Protein AF-A0A9D8WWC0-F1 (afdb_monomer)

Solvent-accessible surface area (backbone atoms only — not comparable to full-atom values): 8611 Å² total; per-residue (Å²): 132,94,70,84,54,73,65,63,56,51,55,50,55,53,53,53,51,59,53,48,68,62,47,52,66,54,51,53,52,52,52,54,50,51,55,48,52,54,49,52,53,42,51,51,54,48,55,52,46,46,51,53,45,26,74,74,71,76,46,74,71,84,43,66,87,71,45,98,74,87,50,89,73,42,53,80,56,95,50,97,54,52,52,39,50,34,82,54,29,38,40,36,68,48,52,65,62,75,75,46,93,70,83,73,56,66,71,76,44,60,89,28,35,33,36,34,32,43,38,79,93,78,71,36,42,36,36,33,34,68,36,78,65,26,35,51,49,30,31,73,73,64,71,34,70,62,35,75,95

pLDDT: mean 81.7, std 14.52, range [38.69, 96.5]

Mean predicted aligned error: 7.98 Å

Sequence (149 aa):
MKGFTLIELLVVVLIIGILSAVALPQYQKAVDKAQFMEMLTGCKKLSQAIELFYMSSGEYPQYWTDLDIEIQGCEASTTQWYDLYCKHYLVDLNPADFYAADGGSKESRAGKRFGCYYIFSTKVLSCEGLDGRGKAAMKSICGKNPCTF

Radius of gyration: 21.27 Å; Cα contacts (8 Å, |Δi|>4): 188; chains: 1; bounding box: 66×35×58 Å

Foldseek 3Di:
DPDDDPVVVVVVVVVVVVVCVVVVVVVLLVVLVVVVVLVVVQLVLVLVQQVVLCVVPVDGDQFPVSGPDDRPQWDPPPDRAQWIDGPAEIEGADVCVVPDDPPPCPVVLVNHQKYWYADPVVSKTWIAGSDPVSNVSCCVPQVHGTDID

Nearest PDB structures (foldseek):
  1ay2-assembly1_A  TM=7.873E-01  e=7.150E-03  Neisseria gonorrhoeae
  5vxx-assembly1_A  TM=5.455E-01  e=6.708E-03  Neisseria gonorrhoeae
  4v1j-assembly1_A  TM=7.366E-01  e=2.093E+00  Neisseria meningitidis MC58
  1nx4-assembly1_A-2  TM=4.717E-01  e=9.681E+00  Pectobacterium carotovorum

Secondary structure (DSSP, 8-state):
--PPPHHHHHHHHHHHHHHHHHHHHHHHHHHHHHHHHHHHHHHHHHHHHHHHHHHHHSS--SSGGGS----TTEE--SSS-SEEEESSEEEES-HHHHHSSSSSSTTTTTT-SEEEEEETTTTEEEEEE-SHHHHHHHHHHHSSSSEE-

Structure (mmCIF, N/CA/C/O backbone):
data_AF-A0A9D8WWC0-F1
#
_entry.id   AF-A0A9D8WWC0-F1
#
loop_
_atom_site.group_PDB
_atom_site.id
_atom_site.type_symbol
_atom_site.label_atom_id
_atom_site.label_alt_id
_atom_site.label_comp_id
_atom_site.label_asym_id
_atom_site.label_entity_id
_atom_site.label_seq_id
_atom_site.pdbx_PDB_ins_code
_atom_site.Cartn_x
_atom_site.Cartn_y
_atom_site.Cartn_z
_atom_site.occupancy
_atom_site.B_iso_or_equiv
_atom_site.auth_seq_id
_atom_site.auth_comp_id
_atom_site.auth_asym_id
_atom_site.auth_atom_id
_atom_site.pdbx_PDB_model_num
ATOM 1 N N . MET A 1 1 ? -45.984 23.308 25.991 1.00 49.47 1 MET A N 1
ATOM 2 C CA . MET A 1 1 ? -44.960 22.663 25.141 1.00 49.47 1 MET A CA 1
ATOM 3 C C . MET A 1 1 ? -44.535 21.379 25.838 1.00 49.47 1 MET A C 1
ATOM 5 O O . MET A 1 1 ? -44.127 21.455 26.988 1.00 49.47 1 MET A O 1
ATOM 9 N N . LYS A 1 2 ? -44.725 20.208 25.217 1.00 64.69 2 LYS A N 1
ATOM 10 C CA . LYS A 1 2 ? -44.196 18.934 25.732 1.00 64.69 2 LYS A CA 1
ATOM 11 C C . LYS A 1 2 ? -42.710 18.900 25.379 1.00 64.69 2 LYS A C 1
ATOM 13 O O . LYS A 1 2 ? -42.369 18.684 24.222 1.00 64.69 2 LYS A O 1
ATOM 18 N N . GLY A 1 3 ? -41.867 19.272 26.336 1.00 74.06 3 GLY A N 1
ATOM 19 C CA . GLY A 1 3 ? -40.416 19.267 26.182 1.00 74.06 3 GLY A CA 1
ATOM 20 C C . GLY A 1 3 ? -39.850 17.877 26.447 1.00 74.06 3 GLY A C 1
ATOM 21 O O . GLY A 1 3 ? -40.350 17.172 27.322 1.00 74.06 3 GLY A O 1
ATOM 22 N N . PHE A 1 4 ? -38.818 17.509 25.688 1.00 79.50 4 PHE A N 1
ATOM 23 C CA . PHE A 1 4 ? -37.970 16.349 25.965 1.00 79.50 4 PHE A CA 1
ATOM 24 C C . PHE A 1 4 ? -37.449 16.407 27.403 1.00 79.50 4 PHE A C 1
ATOM 26 O O . PHE A 1 4 ? -37.061 17.476 27.885 1.00 79.50 4 PHE A O 1
ATOM 33 N N . THR A 1 5 ? -37.430 15.269 28.093 1.00 90.50 5 THR A N 1
ATOM 34 C CA . THR A 1 5 ? -36.888 15.217 29.450 1.00 90.50 5 THR A CA 1
ATOM 35 C C . THR A 1 5 ? -35.356 15.200 29.412 1.00 90.50 5 THR A C 1
ATOM 37 O O . THR A 1 5 ? -34.741 14.601 28.530 1.00 90.50 5 THR A O 1
ATOM 40 N N . LEU A 1 6 ? -34.707 15.843 30.389 1.00 89.19 6 LEU A N 1
ATOM 41 C CA . LEU A 1 6 ? -33.238 15.837 30.498 1.00 89.19 6 LEU A CA 1
ATOM 42 C C . LEU A 1 6 ? -32.676 14.413 30.650 1.00 89.19 6 LEU A C 1
ATOM 44 O O . LEU A 1 6 ? -31.570 14.132 30.195 1.00 89.19 6 LEU A O 1
ATOM 48 N N . ILE A 1 7 ? -33.453 13.510 31.254 1.00 93.19 7 ILE A N 1
ATOM 49 C CA . ILE A 1 7 ? -33.064 12.111 31.444 1.00 93.19 7 ILE A CA 1
ATOM 50 C C . ILE A 1 7 ? -33.112 11.304 30.140 1.00 93.19 7 ILE A C 1
ATOM 52 O O . ILE A 1 7 ? -32.221 10.486 29.914 1.00 93.19 7 ILE A O 1
ATOM 56 N N . GLU A 1 8 ? -34.077 11.570 29.249 1.00 91.69 8 GLU A N 1
ATOM 57 C CA . GLU A 1 8 ? -34.118 10.957 27.913 1.00 91.69 8 GLU A CA 1
ATOM 58 C C . GLU A 1 8 ? -32.879 11.321 27.099 1.00 91.69 8 GLU A C 1
ATOM 60 O O . GLU A 1 8 ? -32.284 10.459 26.460 1.00 91.69 8 GLU A O 1
ATOM 65 N N . LEU A 1 9 ? -32.438 12.578 27.157 1.00 91.06 9 LEU A N 1
ATOM 66 C CA . LEU A 1 9 ? -31.218 12.981 26.461 1.00 91.06 9 LEU A CA 1
ATOM 67 C C . LEU A 1 9 ? -29.958 12.368 27.086 1.00 91.06 9 LEU A C 1
ATOM 69 O O . LEU A 1 9 ? -29.044 11.986 26.356 1.00 91.06 9 LEU A O 1
ATOM 73 N N . LEU A 1 10 ? -29.918 12.217 28.414 1.00 92.88 10 LEU A N 1
ATOM 74 C CA . LEU A 1 10 ? -28.763 11.669 29.128 1.00 92.88 10 LEU A CA 1
ATOM 75 C C . LEU A 1 10 ? -28.521 10.188 28.800 1.00 92.88 10 LEU A C 1
ATOM 77 O O . LEU A 1 10 ? -27.383 9.791 28.543 1.00 92.88 10 LEU A O 1
ATOM 81 N N . VAL A 1 11 ? -29.572 9.364 28.753 1.00 94.81 11 VAL A N 1
ATOM 82 C CA . VAL A 1 11 ? -29.416 7.942 28.399 1.00 94.81 11 VAL A CA 1
ATOM 83 C C . VAL A 1 11 ? -29.005 7.760 26.934 1.00 94.81 11 VAL A C 1
ATOM 85 O O . VAL A 1 11 ? -28.200 6.882 26.623 1.00 94.81 11 VAL A O 1
ATOM 88 N N . VAL A 1 12 ? -29.477 8.628 26.034 1.00 95.25 12 VAL A N 1
ATOM 89 C CA . VAL A 1 12 ? -29.126 8.571 24.608 1.00 95.25 12 VAL A CA 1
ATOM 90 C C . VAL A 1 12 ? -27.640 8.853 24.391 1.00 95.25 12 VAL A C 1
ATOM 92 O O . VAL A 1 12 ? -26.970 8.080 23.704 1.00 95.25 12 VAL A O 1
ATOM 95 N N . VAL A 1 13 ? -27.090 9.904 25.010 1.00 95.25 13 VAL A N 1
ATOM 96 C CA . VAL A 1 13 ? -25.654 10.209 24.869 1.00 95.25 13 VAL A CA 1
ATOM 97 C C . VAL A 1 13 ? -24.772 9.128 25.494 1.00 95.25 13 VAL A C 1
ATOM 99 O O . VAL A 1 13 ? -23.709 8.825 24.953 1.00 95.25 13 VAL A O 1
ATOM 102 N N . LEU A 1 14 ? -25.233 8.488 26.575 1.00 95.81 14 LEU A N 1
ATOM 103 C CA . LEU A 1 14 ? -24.537 7.361 27.197 1.00 95.81 14 LEU A CA 1
ATOM 104 C C . LEU A 1 14 ? -24.453 6.159 26.247 1.00 95.81 14 LEU A C 1
ATOM 106 O O . LEU A 1 14 ? -23.374 5.595 26.062 1.00 95.81 14 LEU A O 1
ATOM 110 N N . ILE A 1 15 ? -25.564 5.791 25.602 1.00 96.31 15 ILE A N 1
ATOM 111 C CA . ILE A 1 15 ? -25.597 4.666 24.657 1.00 96.31 15 ILE A CA 1
ATOM 112 C C . ILE A 1 15 ? -24.730 4.963 23.422 1.00 96.31 15 ILE A C 1
ATOM 114 O O . ILE A 1 15 ? -23.927 4.116 23.024 1.00 96.31 15 ILE A O 1
ATOM 118 N N . ILE A 1 16 ? -24.827 6.168 22.843 1.00 96.00 16 ILE A N 1
ATOM 119 C CA . ILE A 1 16 ? -23.994 6.579 21.695 1.00 96.00 16 ILE A CA 1
ATOM 120 C C . ILE A 1 16 ? -22.505 6.552 22.071 1.00 96.00 16 ILE A C 1
ATOM 122 O O . ILE A 1 16 ? -21.682 6.094 21.276 1.00 96.00 16 ILE A O 1
ATOM 126 N N . GLY A 1 17 ? -22.159 6.967 23.296 1.00 95.56 17 GLY A N 1
ATOM 127 C CA . GLY A 1 17 ? -20.796 6.896 23.823 1.00 95.56 17 GLY A CA 1
ATOM 128 C C . GLY A 1 17 ? -20.220 5.479 23.766 1.00 95.56 17 GLY A C 1
ATOM 129 O O . GLY A 1 17 ? -19.149 5.276 23.190 1.00 95.56 17 GLY A O 1
ATOM 130 N N . ILE A 1 18 ? -20.960 4.486 24.272 1.00 96.00 18 ILE A N 1
ATOM 131 C CA . ILE A 1 18 ? -20.530 3.076 24.286 1.00 96.00 18 ILE A CA 1
ATOM 132 C C . ILE A 1 18 ? -20.369 2.533 22.860 1.00 96.00 18 ILE A C 1
ATOM 134 O O . ILE A 1 18 ? -19.348 1.918 22.545 1.00 96.00 18 ILE A O 1
ATOM 138 N N . LEU A 1 19 ? -21.346 2.782 21.981 1.00 96.50 19 LEU A N 1
ATOM 139 C CA . LEU A 1 19 ? -21.289 2.304 20.596 1.00 96.50 19 LEU A CA 1
ATOM 140 C C . LEU A 1 19 ? -20.105 2.916 19.831 1.00 96.50 19 LEU A C 1
ATOM 142 O O . LEU A 1 19 ? -19.413 2.207 19.095 1.00 96.50 19 LEU A O 1
ATOM 146 N N . SER A 1 20 ? -19.823 4.208 20.035 1.00 94.81 20 SER A N 1
ATOM 147 C CA . SER A 1 20 ? -18.725 4.899 19.347 1.00 94.81 20 SER A CA 1
ATOM 148 C C . SER A 1 20 ? -17.345 4.327 19.693 1.00 94.81 20 SER A C 1
ATOM 150 O O . SER A 1 20 ? -16.495 4.200 18.809 1.00 94.81 20 SER A O 1
ATOM 152 N N . ALA A 1 21 ? -17.141 3.901 20.945 1.00 94.50 21 ALA A N 1
ATOM 153 C CA . ALA A 1 21 ? -15.868 3.360 21.418 1.00 94.50 21 ALA A CA 1
ATOM 154 C C . ALA A 1 21 ? -15.461 2.070 20.683 1.00 94.50 21 ALA A C 1
ATOM 156 O O . ALA A 1 21 ? -14.281 1.858 20.406 1.00 94.50 21 ALA A O 1
ATOM 157 N N . VAL A 1 22 ? -16.432 1.226 20.321 1.00 94.19 22 VAL A N 1
ATOM 158 C CA . VAL A 1 22 ? -16.186 -0.024 19.581 1.00 94.19 22 VAL A CA 1
ATOM 159 C C . VAL A 1 22 ? -16.170 0.211 18.068 1.00 94.19 22 VAL A C 1
ATOM 161 O O . VAL A 1 22 ? -15.382 -0.412 17.353 1.00 94.19 22 VAL A O 1
ATOM 164 N N . ALA A 1 23 ? -17.004 1.125 17.567 1.00 93.69 23 ALA A N 1
ATOM 165 C CA . ALA A 1 23 ? -17.146 1.377 16.135 1.00 93.69 23 ALA A CA 1
ATOM 166 C C . ALA A 1 23 ? -15.920 2.072 15.515 1.00 93.69 23 ALA A C 1
ATOM 168 O O . ALA A 1 23 ? -15.485 1.700 14.425 1.00 93.69 23 ALA A O 1
ATOM 169 N N . LEU A 1 24 ? -15.323 3.050 16.205 1.00 92.88 24 LEU A N 1
ATOM 170 C CA . LEU A 1 24 ? -14.193 3.831 15.686 1.00 92.88 24 LEU A CA 1
ATOM 171 C C . LEU A 1 24 ? -12.969 2.991 15.262 1.00 92.88 24 LEU A C 1
ATOM 173 O O . LEU A 1 24 ? -12.508 3.166 14.130 1.00 92.88 24 LEU A O 1
ATOM 177 N N . PRO A 1 25 ? -12.427 2.069 16.085 1.00 90.69 25 PRO A N 1
ATOM 178 C CA . PRO A 1 25 ? -11.267 1.273 15.679 1.00 90.69 25 PRO A CA 1
ATOM 179 C C . PRO A 1 25 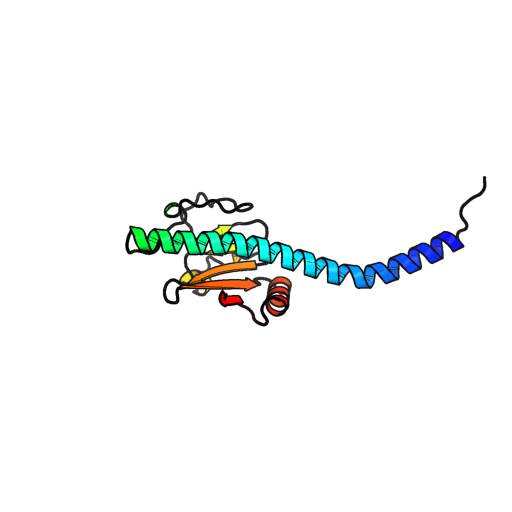? -11.586 0.317 14.522 1.00 90.69 25 PRO A C 1
ATOM 181 O O . PRO A 1 25 ? -10.719 0.046 13.690 1.00 90.69 25 PRO A O 1
ATOM 184 N N . GLN A 1 26 ? -12.822 -0.186 14.435 1.00 91.44 26 GLN A N 1
ATOM 185 C CA . GLN A 1 26 ? -13.248 -1.024 13.312 1.00 91.44 26 GLN A CA 1
ATOM 186 C C . GLN A 1 26 ? -13.342 -0.215 12.016 1.00 91.44 26 GLN A C 1
ATOM 188 O O . GLN A 1 26 ? -12.842 -0.655 10.980 1.00 91.44 26 GLN A O 1
ATOM 193 N N . TYR A 1 27 ? -13.906 0.992 12.086 1.00 93.50 27 TYR A N 1
ATOM 194 C CA . TYR A 1 27 ? -13.986 1.904 10.951 1.00 93.50 27 TYR A CA 1
ATOM 195 C C . TYR A 1 27 ? -12.595 2.270 10.413 1.00 93.50 27 TYR A C 1
ATOM 197 O O . TYR A 1 27 ? -12.361 2.193 9.209 1.00 93.50 27 TYR A O 1
ATOM 205 N N . GLN A 1 28 ? -11.631 2.570 11.292 1.00 90.88 28 GLN A N 1
ATOM 206 C CA . GLN A 1 28 ? -10.250 2.861 10.881 1.00 90.88 28 GLN A CA 1
ATOM 207 C C . GLN A 1 28 ? -9.600 1.689 10.131 1.00 90.88 28 GLN A C 1
ATOM 209 O O . GLN A 1 28 ? -8.986 1.899 9.088 1.00 90.88 28 GLN A O 1
ATOM 214 N N . LYS A 1 29 ? -9.792 0.446 10.600 1.00 91.19 29 LYS A N 1
ATOM 215 C CA . LYS A 1 29 ? -9.295 -0.752 9.899 1.00 91.19 29 LYS A CA 1
ATOM 216 C C . LYS A 1 29 ? -9.928 -0.927 8.518 1.00 91.19 29 LYS A C 1
ATOM 218 O O . LYS A 1 29 ? -9.240 -1.325 7.581 1.00 91.19 29 LYS A O 1
ATOM 223 N N . ALA A 1 30 ? -11.225 -0.647 8.389 1.00 92.50 30 ALA A N 1
ATOM 224 C CA . ALA A 1 30 ? -11.922 -0.723 7.108 1.00 92.50 30 ALA A CA 1
ATOM 225 C C . ALA A 1 30 ? -11.377 0.309 6.107 1.00 92.50 30 ALA A C 1
ATOM 227 O O . ALA A 1 30 ? -11.117 -0.041 4.956 1.00 92.50 30 ALA A O 1
ATOM 228 N N . VAL A 1 31 ? -11.133 1.545 6.558 1.00 92.44 31 VAL A N 1
ATOM 229 C CA . VAL A 1 31 ? -10.526 2.607 5.739 1.00 92.44 31 VAL A CA 1
ATOM 230 C C . VAL A 1 31 ? -9.107 2.234 5.310 1.00 92.44 31 VAL A C 1
ATOM 232 O O . VAL A 1 31 ? -8.788 2.332 4.128 1.00 92.44 31 VAL A O 1
ATOM 235 N N . ASP A 1 32 ? -8.271 1.751 6.231 1.00 91.62 32 ASP A N 1
ATOM 236 C CA . ASP A 1 32 ? -6.895 1.353 5.915 1.00 91.62 32 ASP A CA 1
ATOM 237 C C . ASP A 1 32 ? -6.863 0.188 4.908 1.00 91.62 32 ASP A C 1
ATOM 239 O O . ASP A 1 32 ? -6.051 0.181 3.983 1.00 91.62 32 ASP A O 1
ATOM 243 N N . LYS A 1 33 ? -7.793 -0.771 5.027 1.00 92.19 33 LYS A N 1
ATOM 244 C CA . LYS A 1 33 ? -7.949 -1.854 4.047 1.00 92.19 33 LYS A CA 1
ATOM 245 C C . LYS A 1 33 ? -8.394 -1.331 2.680 1.00 92.19 33 LYS A C 1
ATOM 247 O O . LYS A 1 33 ? -7.878 -1.801 1.673 1.00 92.19 33 LYS A O 1
ATOM 252 N N . ALA A 1 34 ? -9.322 -0.377 2.626 1.00 92.38 34 ALA A N 1
ATOM 253 C CA . ALA A 1 34 ? -9.758 0.224 1.366 1.00 92.38 34 ALA A CA 1
ATOM 254 C C . ALA A 1 34 ? -8.603 0.957 0.660 1.00 92.38 34 ALA A C 1
ATOM 256 O O . ALA A 1 34 ? -8.357 0.710 -0.518 1.00 92.38 34 ALA A O 1
ATOM 257 N N . GLN A 1 35 ? -7.841 1.766 1.403 1.00 91.44 35 GLN A N 1
ATOM 258 C CA . GLN A 1 35 ? -6.650 2.459 0.895 1.00 91.44 35 GLN A CA 1
ATOM 259 C C . GLN A 1 35 ? -5.582 1.479 0.391 1.00 91.44 35 GLN A C 1
ATOM 261 O O . GLN A 1 35 ? -4.959 1.708 -0.643 1.00 91.44 35 GLN A O 1
ATOM 266 N N . PHE A 1 36 ? -5.388 0.359 1.090 1.00 91.50 36 PHE A N 1
ATOM 267 C CA . PHE A 1 36 ? -4.489 -0.694 0.63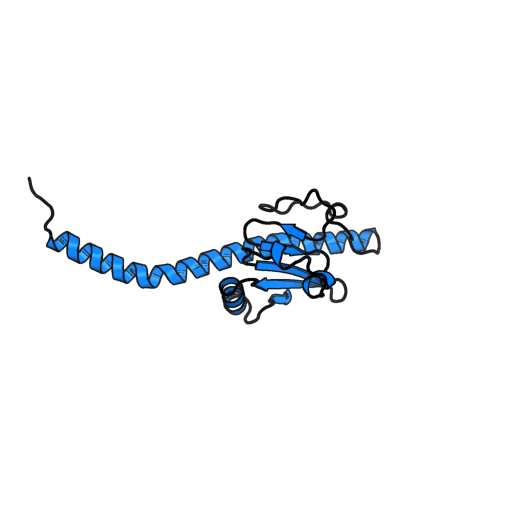0 1.00 91.50 36 PHE A CA 1
ATOM 268 C C . PHE A 1 36 ? -4.961 -1.344 -0.679 1.00 91.50 36 PHE A C 1
ATOM 270 O O . PHE A 1 36 ? -4.152 -1.575 -1.572 1.00 91.50 36 PHE A O 1
ATOM 277 N N . MET A 1 37 ? -6.257 -1.641 -0.814 1.00 91.62 37 MET A N 1
ATOM 278 C CA . MET A 1 37 ? -6.805 -2.246 -2.035 1.00 91.62 37 MET A CA 1
ATOM 279 C C . MET A 1 37 ? -6.698 -1.309 -3.245 1.00 91.62 37 MET A C 1
ATOM 281 O O . MET A 1 37 ? -6.443 -1.776 -4.357 1.00 91.62 37 MET A O 1
ATOM 285 N N . GLU A 1 38 ? -6.859 -0.002 -3.030 1.00 90.75 38 GLU A N 1
ATOM 286 C CA . GLU A 1 38 ? -6.630 1.030 -4.045 1.00 90.75 38 GLU A CA 1
ATOM 287 C C . GLU A 1 38 ? -5.179 0.987 -4.544 1.00 90.75 38 GLU A C 1
ATOM 289 O O . GLU A 1 38 ? -4.946 0.799 -5.740 1.00 90.75 38 GLU A O 1
ATOM 294 N N . MET A 1 39 ? -4.212 1.032 -3.619 1.00 90.56 39 MET A N 1
ATOM 295 C CA . MET A 1 39 ? -2.791 0.891 -3.946 1.00 90.56 39 MET A CA 1
ATOM 296 C C . MET A 1 39 ? -2.505 -0.421 -4.677 1.00 90.56 39 MET A C 1
ATOM 298 O O . MET A 1 39 ? -1.858 -0.412 -5.719 1.00 90.56 39 MET A O 1
ATOM 302 N N . LEU A 1 40 ? -2.993 -1.554 -4.162 1.00 91.56 40 LEU A N 1
ATOM 303 C CA . LEU A 1 40 ? -2.749 -2.869 -4.754 1.00 91.56 40 LEU A CA 1
ATOM 304 C C . LEU A 1 40 ? -3.256 -2.940 -6.198 1.00 91.56 40 LEU A C 1
ATOM 306 O O . LEU A 1 40 ? -2.618 -3.553 -7.049 1.00 91.56 40 LEU A O 1
ATOM 310 N N . THR A 1 41 ? -4.394 -2.307 -6.484 1.00 91.62 41 THR A N 1
ATOM 311 C CA . THR A 1 41 ? -4.945 -2.244 -7.842 1.00 91.62 41 THR A CA 1
ATOM 312 C C . THR A 1 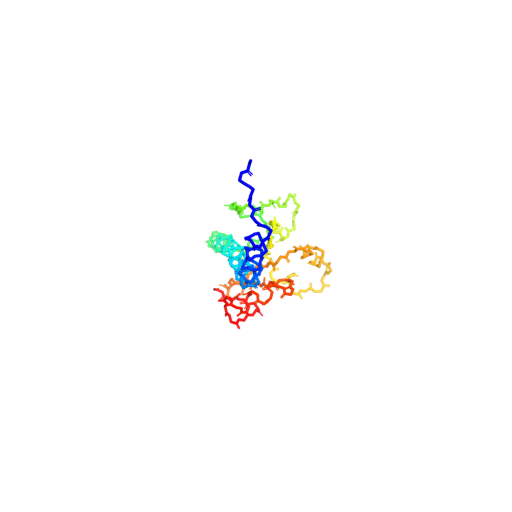41 ? -4.037 -1.434 -8.765 1.00 91.62 41 THR A C 1
ATOM 314 O O . THR A 1 41 ? -3.734 -1.896 -9.864 1.00 91.62 41 THR A O 1
ATOM 317 N N . GLY A 1 42 ? -3.555 -0.270 -8.316 1.00 89.06 42 GLY A N 1
ATOM 318 C CA . GLY A 1 42 ? -2.584 0.531 -9.068 1.00 89.06 42 GLY A CA 1
ATOM 319 C C . GLY A 1 42 ? -1.270 -0.213 -9.311 1.00 89.06 42 GLY A C 1
ATOM 320 O O . GLY A 1 42 ? -0.798 -0.313 -10.439 1.00 89.06 42 GLY A O 1
ATOM 321 N N . CYS A 1 43 ? -0.738 -0.846 -8.274 1.00 88.31 43 CYS A N 1
ATOM 322 C CA . CYS A 1 43 ? 0.485 -1.635 -8.330 1.00 88.31 43 CYS A CA 1
ATOM 323 C C . CYS A 1 43 ? 0.419 -2.850 -9.253 1.00 88.31 43 CYS A C 1
ATOM 325 O O . CYS A 1 43 ? 1.400 -3.180 -9.911 1.00 88.31 43 CYS A O 1
ATOM 327 N N . LYS A 1 44 ? -0.733 -3.522 -9.327 1.00 90.88 44 LYS A N 1
ATOM 328 C CA . LYS A 1 44 ? -0.933 -4.630 -10.269 1.00 90.88 44 LYS A CA 1
ATOM 329 C C . LYS A 1 44 ? -0.962 -4.160 -11.719 1.00 90.88 44 LYS A C 1
ATOM 331 O O . LYS A 1 44 ? -0.442 -4.852 -12.586 1.00 90.88 44 LYS A O 1
ATOM 336 N N . LYS A 1 45 ? -1.549 -2.989 -11.990 1.00 89.94 45 LYS A N 1
ATOM 337 C CA . LYS A 1 45 ? -1.456 -2.376 -13.324 1.00 89.94 45 LYS A CA 1
ATOM 338 C C . LYS A 1 45 ? -0.003 -2.079 -13.670 1.00 89.94 45 LYS A C 1
ATOM 340 O O . LYS A 1 45 ? 0.427 -2.370 -14.780 1.00 89.94 45 LYS A O 1
ATOM 345 N N . LEU A 1 46 ? 0.753 -1.567 -12.699 1.00 86.94 46 LEU A N 1
ATOM 346 C CA . LEU A 1 46 ? 2.173 -1.319 -12.880 1.00 86.94 46 LEU A CA 1
ATOM 347 C C . LEU A 1 46 ? 2.947 -2.607 -13.193 1.00 86.94 46 LEU A C 1
ATOM 349 O O . LEU A 1 46 ? 3.675 -2.639 -14.179 1.00 86.94 46 LEU A O 1
ATOM 353 N N . SER A 1 47 ? 2.788 -3.669 -12.396 1.00 89.00 47 SER A N 1
ATOM 354 C CA . SER A 1 47 ? 3.519 -4.924 -12.624 1.00 89.00 47 SER A CA 1
ATOM 355 C C . SER A 1 47 ? 3.234 -5.502 -14.010 1.00 89.00 47 SER A C 1
ATOM 357 O O . SER A 1 47 ? 4.152 -5.933 -14.699 1.00 89.00 47 SER A O 1
ATOM 359 N N . GLN A 1 48 ? 1.974 -5.445 -14.452 1.00 91.06 48 GLN A N 1
ATOM 360 C CA . GLN A 1 48 ? 1.585 -5.863 -15.798 1.00 91.06 48 GLN A CA 1
ATOM 361 C C . GLN A 1 48 ? 2.254 -5.009 -16.878 1.00 91.06 48 GLN A C 1
ATOM 363 O O . GLN A 1 48 ? 2.755 -5.550 -17.857 1.00 91.06 48 GLN A O 1
ATOM 368 N N . ALA A 1 49 ? 2.296 -3.690 -16.703 1.00 90.19 49 ALA A N 1
ATOM 369 C CA . ALA A 1 49 ? 2.913 -2.791 -17.671 1.00 90.19 49 ALA A CA 1
ATOM 370 C C . ALA A 1 49 ? 4.431 -2.978 -17.768 1.00 90.19 49 ALA A C 1
ATOM 372 O O . ALA A 1 49 ? 4.966 -3.019 -18.872 1.00 90.19 49 ALA A O 1
ATOM 373 N N . ILE A 1 50 ? 5.110 -3.169 -16.632 1.00 88.06 50 ILE A N 1
ATOM 374 C CA . ILE A 1 50 ? 6.538 -3.505 -16.583 1.00 88.06 50 ILE A CA 1
ATOM 375 C C . ILE A 1 50 ? 6.806 -4.800 -17.356 1.00 88.06 50 ILE A C 1
ATOM 377 O O . ILE A 1 50 ? 7.731 -4.862 -18.164 1.00 88.06 50 ILE A O 1
ATOM 381 N N . GLU A 1 51 ? 6.003 -5.840 -17.118 1.00 89.31 51 GLU A N 1
ATOM 382 C CA . GLU A 1 51 ? 6.166 -7.131 -17.790 1.00 89.31 51 GLU A CA 1
ATOM 383 C C . GLU A 1 51 ? 5.916 -7.029 -19.296 1.00 89.31 51 GLU A C 1
ATOM 385 O O . GLU A 1 51 ? 6.693 -7.571 -20.080 1.00 89.31 51 GLU A O 1
ATOM 390 N N . LEU A 1 52 ? 4.884 -6.290 -19.711 1.00 90.94 52 LEU A N 1
ATOM 391 C CA . LEU A 1 52 ? 4.601 -6.031 -21.123 1.00 90.94 52 LEU A CA 1
ATOM 392 C C . LEU A 1 52 ? 5.731 -5.248 -21.801 1.00 90.94 52 LEU A C 1
ATOM 394 O O . LEU A 1 52 ? 6.138 -5.606 -22.907 1.00 90.94 52 LEU A O 1
ATOM 398 N N . PHE A 1 53 ? 6.267 -4.222 -21.133 1.00 90.44 53 PHE A N 1
ATOM 399 C CA . PHE A 1 53 ? 7.398 -3.451 -21.640 1.00 90.44 53 PHE A CA 1
ATOM 400 C C . PHE A 1 53 ? 8.610 -4.359 -21.852 1.00 90.44 53 PHE A C 1
ATOM 402 O O . PHE A 1 53 ? 9.123 -4.430 -22.969 1.00 90.44 53 PHE A O 1
ATOM 409 N N . TYR A 1 54 ? 8.972 -5.155 -20.840 1.00 89.69 54 TYR A N 1
ATOM 410 C CA . TYR A 1 54 ? 10.076 -6.112 -20.917 1.00 89.69 54 TYR A CA 1
ATOM 411 C C . TYR A 1 54 ? 9.895 -7.144 -22.037 1.00 89.69 54 TYR A C 1
ATOM 413 O O . TYR A 1 54 ? 10.850 -7.485 -22.730 1.00 89.69 54 TYR A O 1
ATOM 421 N N . MET A 1 55 ? 8.668 -7.623 -22.265 1.00 91.19 55 MET A N 1
ATOM 422 C CA . MET A 1 55 ? 8.376 -8.539 -23.374 1.00 91.19 55 MET A CA 1
ATOM 423 C C . MET A 1 55 ? 8.577 -7.903 -24.758 1.00 91.19 55 MET A C 1
ATOM 425 O O . MET A 1 55 ? 8.820 -8.629 -25.720 1.00 91.19 55 MET A O 1
ATOM 429 N N . SER A 1 56 ? 8.461 -6.577 -24.869 1.00 92.88 56 SER A N 1
ATOM 430 C CA . SER A 1 56 ? 8.584 -5.845 -26.134 1.00 92.88 56 SER A CA 1
ATOM 431 C C . SER A 1 56 ? 9.999 -5.330 -26.420 1.00 92.88 56 SER A C 1
ATOM 433 O O . SER A 1 56 ? 10.450 -5.400 -27.561 1.00 92.88 56 SER A O 1
ATOM 435 N N . SER A 1 57 ? 10.703 -4.835 -25.398 1.00 90.69 57 SER A N 1
ATOM 436 C CA . SER A 1 57 ? 12.021 -4.197 -25.521 1.00 90.69 57 SER A CA 1
ATOM 437 C C . SER A 1 57 ? 13.172 -5.115 -25.102 1.00 90.69 57 SER A C 1
ATOM 439 O O . SER A 1 57 ? 14.310 -4.888 -25.500 1.00 90.69 57 SER A O 1
ATOM 441 N N . GLY A 1 58 ? 12.893 -6.157 -24.310 1.00 89.25 58 GLY A N 1
ATOM 442 C CA . GLY A 1 58 ? 13.910 -6.994 -23.666 1.00 89.25 58 GLY A CA 1
ATOM 443 C C . GLY A 1 58 ? 14.579 -6.337 -22.452 1.00 89.25 58 GLY A C 1
ATOM 444 O O . GLY A 1 58 ? 15.449 -6.949 -21.832 1.00 89.25 58 GLY A O 1
ATOM 445 N N . GLU A 1 59 ? 14.166 -5.119 -22.093 1.00 86.75 59 GLU A N 1
ATOM 446 C CA . GLU A 1 59 ? 14.730 -4.312 -21.010 1.00 86.75 59 GLU A CA 1
ATOM 447 C C . GLU A 1 59 ? 13.630 -3.855 -20.042 1.00 86.75 59 GLU A C 1
ATOM 449 O O . GLU A 1 59 ? 12.457 -3.771 -20.399 1.00 86.75 59 GLU A O 1
ATOM 454 N N . TYR A 1 60 ? 13.985 -3.591 -18.783 1.00 85.00 60 TYR A N 1
ATOM 455 C CA . TYR A 1 60 ? 13.041 -3.048 -17.801 1.00 85.00 60 TYR A CA 1
ATOM 456 C C . TYR A 1 60 ? 12.927 -1.522 -17.947 1.00 85.00 60 TYR A C 1
ATOM 458 O O . TYR A 1 60 ? 13.944 -0.876 -18.225 1.00 85.00 60 TYR A O 1
ATOM 466 N N . PRO A 1 61 ? 11.728 -0.941 -17.739 1.00 82.25 61 PRO A N 1
ATOM 467 C CA . PRO A 1 61 ? 11.524 0.501 -17.854 1.00 82.25 61 PRO A CA 1
ATOM 468 C C . PRO A 1 61 ? 12.426 1.235 -16.861 1.00 82.25 61 PRO A C 1
ATOM 470 O O . PRO A 1 61 ? 12.547 0.824 -15.705 1.00 82.25 61 PRO A O 1
ATOM 473 N N . GLN A 1 62 ? 13.063 2.309 -17.321 1.00 76.62 62 GLN A N 1
ATOM 474 C CA . GLN A 1 62 ? 13.903 3.156 -16.474 1.00 76.62 62 GLN A CA 1
ATOM 475 C C . GLN A 1 62 ? 13.095 4.342 -15.943 1.00 76.62 62 GLN A C 1
ATOM 477 O O . GLN A 1 62 ? 13.357 4.825 -14.849 1.00 76.62 62 GLN A O 1
ATOM 482 N N . TYR A 1 63 ? 12.071 4.786 -16.673 1.00 76.75 63 TYR A N 1
ATOM 483 C CA . TYR A 1 63 ? 11.262 5.944 -16.310 1.00 76.75 63 TYR A CA 1
ATOM 484 C C . TYR A 1 63 ? 9.766 5.641 -16.375 1.00 76.75 63 TYR A C 1
ATOM 486 O O . TYR A 1 63 ? 9.313 4.796 -17.144 1.00 76.75 63 TYR A O 1
ATOM 494 N N . TRP A 1 64 ? 8.961 6.401 -15.624 1.00 77.88 64 TRP A N 1
ATOM 495 C CA . TRP A 1 64 ? 7.494 6.325 -15.716 1.00 77.88 64 TRP 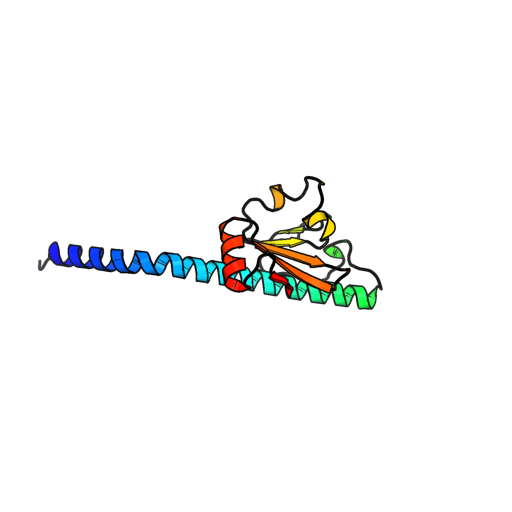A CA 1
ATOM 496 C C . TRP A 1 64 ? 6.971 6.612 -17.117 1.00 77.88 64 TRP A C 1
ATOM 498 O O . TRP A 1 64 ? 5.960 6.050 -17.512 1.00 77.88 64 TRP A O 1
ATOM 508 N N . THR A 1 65 ? 7.667 7.460 -17.872 1.00 78.69 65 THR A N 1
ATOM 509 C CA . THR A 1 65 ? 7.314 7.800 -19.254 1.00 78.69 65 THR A CA 1
ATOM 510 C C . THR A 1 65 ? 7.475 6.636 -20.225 1.00 78.69 65 THR A C 1
ATOM 512 O O . THR A 1 65 ? 6.913 6.692 -21.313 1.00 78.69 65 THR A O 1
ATOM 515 N N . ASP A 1 6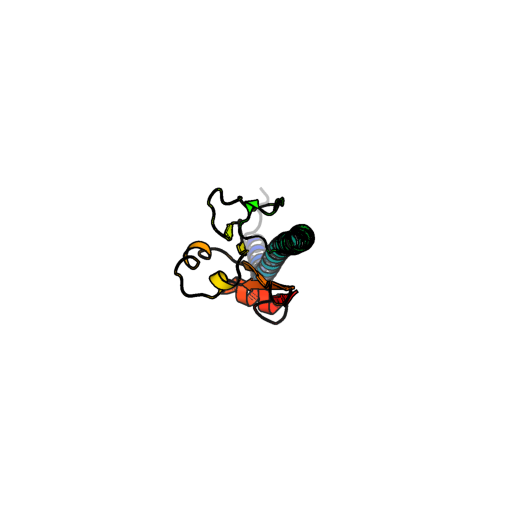6 ? 8.219 5.592 -19.849 1.00 82.31 66 ASP A N 1
ATOM 516 C CA . ASP A 1 66 ? 8.361 4.378 -20.660 1.00 82.31 66 ASP A CA 1
ATOM 517 C C . ASP A 1 66 ? 7.109 3.489 -20.559 1.00 82.31 66 ASP A C 1
ATOM 519 O O . ASP A 1 66 ? 6.896 2.594 -21.377 1.00 82.31 66 ASP A O 1
ATOM 523 N N . LEU A 1 67 ? 6.273 3.734 -19.546 1.00 83.81 67 LEU A N 1
ATOM 524 C CA . LEU A 1 67 ? 5.063 2.983 -19.262 1.00 83.81 67 LEU A CA 1
ATOM 525 C C . LEU A 1 67 ? 3.832 3.810 -19.640 1.00 83.81 67 LEU A C 1
ATOM 527 O O . LEU A 1 67 ? 3.527 4.820 -19.012 1.00 83.81 67 LEU A O 1
ATOM 531 N N . ASP A 1 68 ? 3.071 3.335 -20.624 1.00 83.19 68 ASP A N 1
ATOM 532 C CA . ASP A 1 68 ? 1.789 3.938 -21.008 1.00 83.19 68 ASP A CA 1
ATOM 533 C C . ASP A 1 68 ? 0.666 3.485 -20.058 1.00 83.19 68 ASP A C 1
ATOM 535 O O . ASP A 1 68 ? -0.209 2.689 -20.407 1.00 83.19 68 ASP A O 1
ATOM 539 N N . ILE A 1 69 ? 0.747 3.916 -18.794 1.00 84.44 69 ILE A N 1
ATOM 540 C CA . ILE A 1 69 ? -0.250 3.606 -17.767 1.00 84.44 69 ILE A CA 1
ATOM 541 C C . ILE A 1 69 ? -0.730 4.837 -17.017 1.00 84.44 69 ILE A C 1
ATOM 543 O O . ILE A 1 69 ? 0.034 5.724 -16.649 1.00 84.44 69 ILE A O 1
ATOM 547 N N . GLU A 1 70 ? -2.013 4.807 -16.672 1.00 83.19 70 GLU A N 1
ATOM 548 C CA . GLU A 1 70 ? -2.626 5.769 -15.769 1.00 83.19 70 GLU A CA 1
ATOM 549 C C . GLU A 1 70 ? -3.109 5.061 -14.497 1.00 83.19 70 GLU A C 1
ATOM 551 O O . GLU A 1 70 ? -3.906 4.107 -14.527 1.00 83.19 70 GLU A O 1
ATOM 556 N N . ILE A 1 71 ? -2.618 5.534 -13.350 1.00 83.00 71 ILE A N 1
ATOM 557 C CA . ILE A 1 71 ? -3.051 5.064 -12.037 1.00 83.00 71 ILE A CA 1
ATOM 558 C C . ILE A 1 71 ? -3.967 6.122 -11.427 1.00 83.00 71 ILE A C 1
ATOM 560 O O . ILE A 1 71 ? -3.569 7.253 -11.164 1.00 83.00 71 ILE A O 1
ATOM 564 N N . GLN A 1 72 ? -5.220 5.737 -11.196 1.00 80.38 72 GLN A N 1
ATOM 565 C CA . GLN A 1 72 ? -6.228 6.629 -10.638 1.00 80.38 72 GLN A CA 1
ATOM 566 C C . GLN A 1 72 ? -5.813 7.132 -9.248 1.00 80.38 72 GLN A C 1
ATOM 568 O O . GLN A 1 72 ? -5.407 6.347 -8.392 1.00 80.38 72 GLN A O 1
ATOM 573 N N . GLY A 1 73 ? -5.969 8.438 -9.014 1.00 77.38 73 GLY A N 1
ATOM 574 C CA . GLY A 1 73 ? -5.644 9.061 -7.724 1.00 77.38 73 GLY A CA 1
ATOM 575 C C . GLY A 1 73 ? -4.150 9.318 -7.507 1.00 77.38 73 GLY A C 1
ATOM 576 O O . GLY A 1 73 ? -3.745 9.664 -6.390 1.00 77.38 73 GLY A O 1
ATOM 577 N N . CYS A 1 74 ? -3.354 9.158 -8.562 1.00 79.25 74 CYS A N 1
ATOM 578 C CA . CYS A 1 74 ? -1.940 9.478 -8.596 1.00 79.25 74 CYS A CA 1
ATOM 579 C C . CYS A 1 74 ? -1.699 10.651 -9.539 1.00 79.25 74 CYS A C 1
ATOM 581 O O . CYS A 1 74 ? -2.246 10.697 -10.639 1.00 79.25 74 CYS A O 1
ATOM 583 N N . GLU A 1 75 ? -0.880 11.598 -9.103 1.00 71.56 75 GLU A N 1
ATOM 584 C CA . GLU A 1 75 ? -0.394 12.659 -9.975 1.00 71.56 75 GLU A CA 1
ATOM 585 C C . GLU A 1 75 ? 0.913 12.163 -10.591 1.00 71.56 75 GLU A C 1
ATOM 587 O O . GLU A 1 75 ? 1.859 11.823 -9.874 1.00 71.56 75 GLU A O 1
ATOM 592 N N . ALA A 1 76 ? 0.942 12.057 -11.923 1.00 57.56 76 ALA A N 1
ATOM 593 C CA . ALA A 1 76 ? 2.164 11.743 -12.648 1.00 57.56 76 ALA A CA 1
ATOM 594 C C . ALA A 1 76 ? 3.214 12.802 -12.299 1.00 57.56 76 ALA A C 1
ATOM 596 O O . ALA A 1 76 ? 3.004 13.993 -12.536 1.00 57.56 76 ALA A O 1
ATOM 597 N N . SER A 1 77 ? 4.336 12.379 -11.714 1.00 54.97 77 SER A N 1
ATOM 598 C CA . SER A 1 77 ? 5.472 13.276 -11.535 1.00 54.97 77 SER A CA 1
ATOM 599 C C . SER A 1 77 ? 5.931 13.714 -12.924 1.00 54.97 77 SER A C 1
ATOM 601 O O . SER A 1 77 ? 6.437 12.912 -13.702 1.00 54.97 77 SER A O 1
ATOM 603 N N . THR A 1 78 ? 5.793 15.004 -13.234 1.00 47.38 78 THR A N 1
ATOM 604 C CA . THR A 1 78 ? 6.351 15.652 -14.440 1.00 47.38 78 THR A CA 1
ATOM 605 C C . THR A 1 78 ? 7.881 15.730 -14.427 1.00 47.38 78 THR A C 1
ATOM 607 O O . THR A 1 78 ? 8.498 16.370 -15.275 1.00 47.38 78 THR A O 1
ATOM 610 N N . THR A 1 79 ? 8.505 15.112 -13.433 1.00 47.62 79 THR A N 1
ATOM 611 C CA . TH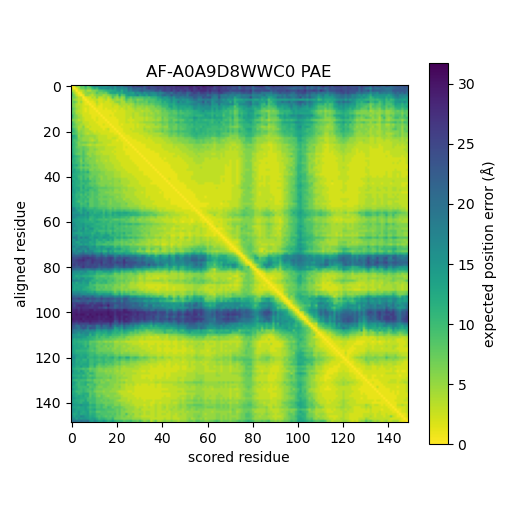R A 1 79 ? 9.928 15.158 -13.143 1.00 47.62 79 THR A CA 1
ATOM 612 C C . THR A 1 79 ? 10.440 13.719 -13.257 1.00 47.62 79 THR A C 1
ATOM 614 O O . THR A 1 79 ? 9.772 12.822 -12.754 1.00 47.62 79 THR A O 1
ATOM 617 N N . GLN A 1 80 ? 11.602 13.508 -13.890 1.00 50.44 80 GLN A N 1
ATOM 618 C CA . GLN A 1 80 ? 12.262 12.231 -14.275 1.00 50.44 80 GLN A CA 1
ATOM 619 C C . GLN A 1 80 ? 12.524 11.187 -13.153 1.00 50.44 80 GLN A C 1
ATOM 621 O O . GLN A 1 80 ? 13.394 10.335 -13.288 1.00 50.44 80 GLN A O 1
ATOM 626 N N . TRP A 1 81 ? 11.838 11.266 -12.020 1.00 58.31 81 TRP A N 1
ATOM 627 C CA . TRP A 1 81 ? 12.112 10.503 -10.810 1.00 58.31 81 TRP A CA 1
ATOM 628 C C . TRP A 1 81 ? 11.263 9.234 -10.781 1.00 58.31 81 TRP A C 1
ATOM 630 O O . TRP A 1 81 ? 10.109 9.248 -11.203 1.00 58.31 81 TRP A O 1
ATOM 640 N N . TYR A 1 82 ? 11.836 8.157 -10.247 1.00 63.84 82 TYR A N 1
ATOM 641 C CA . TYR A 1 82 ? 11.305 6.787 -10.205 1.00 63.84 82 TYR A CA 1
ATOM 642 C C . TYR A 1 82 ? 10.042 6.595 -9.347 1.00 63.84 82 TYR A C 1
ATOM 644 O O . TYR A 1 82 ? 9.473 5.505 -9.333 1.00 63.84 82 TYR A O 1
ATOM 652 N N . ASP A 1 83 ? 9.529 7.665 -8.730 1.00 71.31 83 ASP A N 1
ATOM 653 C CA . ASP A 1 83 ? 8.395 7.645 -7.805 1.00 71.31 83 ASP A CA 1
ATOM 654 C C . ASP A 1 83 ? 7.119 8.263 -8.393 1.00 71.31 83 ASP A C 1
ATOM 656 O O . ASP A 1 83 ? 7.110 9.397 -8.882 1.00 71.31 83 ASP A O 1
ATOM 660 N N . LEU A 1 84 ? 6.008 7.545 -8.248 1.00 78.50 84 LEU A N 1
ATOM 661 C CA . LEU A 1 84 ? 4.663 8.044 -8.492 1.00 78.50 84 LEU A CA 1
ATOM 662 C C . LEU A 1 84 ? 3.968 8.336 -7.160 1.00 78.50 84 LEU A C 1
ATOM 664 O O . LEU A 1 84 ? 3.832 7.467 -6.291 1.00 78.50 84 LEU A O 1
ATOM 668 N N . TYR A 1 85 ? 3.477 9.567 -7.018 1.00 79.75 85 TYR A N 1
ATOM 669 C CA . TYR A 1 85 ? 2.859 10.045 -5.789 1.00 79.75 85 TYR A CA 1
ATOM 670 C C . TYR A 1 85 ? 1.344 9.992 -5.887 1.00 79.75 85 TYR A C 1
ATOM 672 O O . TYR A 1 85 ? 0.714 10.674 -6.693 1.00 79.75 85 TYR A O 1
ATOM 680 N N . CYS A 1 86 ? 0.748 9.225 -4.986 1.00 83.06 86 CYS A N 1
ATOM 681 C CA . CYS A 1 86 ? -0.693 9.129 -4.851 1.00 83.06 86 CYS A CA 1
ATOM 682 C C . CYS A 1 86 ? -1.118 9.693 -3.496 1.00 83.06 86 CYS A C 1
ATOM 684 O O . CYS A 1 86 ? -0.302 9.960 -2.603 1.00 83.06 86 CYS A O 1
ATOM 686 N N . LYS A 1 87 ? -2.420 9.905 -3.311 1.0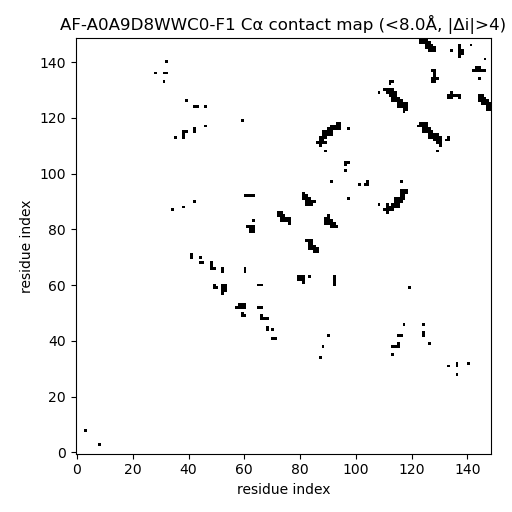0 83.25 87 LYS A N 1
ATOM 687 C CA . LYS A 1 87 ? -2.939 10.566 -2.104 1.00 83.25 87 LYS A CA 1
ATOM 688 C C . LYS A 1 87 ? -2.529 9.869 -0.798 1.00 83.25 87 LYS A C 1
ATOM 690 O O . LYS A 1 87 ? -2.148 10.535 0.164 1.00 83.25 87 LYS A O 1
ATOM 695 N N . HIS A 1 88 ? -2.593 8.538 -0.757 1.00 83.81 88 HIS A N 1
ATOM 696 C CA . HIS A 1 88 ? -2.333 7.745 0.455 1.00 83.81 88 HIS A CA 1
ATOM 697 C C . HIS A 1 88 ? -1.179 6.754 0.325 1.00 83.81 88 HIS A C 1
ATOM 699 O O . HIS A 1 88 ? -0.784 6.142 1.323 1.00 83.81 88 HIS A O 1
ATOM 705 N N . TYR A 1 89 ? -0.622 6.622 -0.873 1.00 86.50 89 TYR A N 1
ATOM 706 C CA . TYR A 1 89 ? 0.453 5.693 -1.154 1.00 86.50 89 TYR A CA 1
ATOM 707 C C . TYR A 1 89 ? 1.450 6.267 -2.153 1.00 86.50 89 TYR A C 1
ATOM 709 O O . TYR A 1 89 ? 1.191 7.298 -2.775 1.00 86.50 89 TYR A O 1
ATOM 717 N N . LEU A 1 90 ? 2.593 5.605 -2.265 1.00 85.06 90 LEU A N 1
ATOM 718 C CA . LEU A 1 90 ? 3.586 5.857 -3.300 1.00 85.06 90 LEU A CA 1
ATOM 719 C C . LEU A 1 90 ? 3.895 4.559 -4.037 1.00 85.06 90 LEU A C 1
ATOM 721 O O . LEU A 1 90 ? 3.770 3.470 -3.466 1.00 85.06 90 LEU A O 1
ATOM 725 N N . VAL A 1 91 ? 4.276 4.686 -5.297 1.00 82.81 91 VAL A N 1
ATOM 726 C CA . VAL A 1 91 ? 4.723 3.567 -6.118 1.00 82.81 91 VAL A CA 1
ATOM 727 C C . VAL A 1 91 ? 6.119 3.890 -6.622 1.00 82.81 91 VAL A C 1
ATOM 729 O O . VAL A 1 91 ? 6.344 5.019 -7.039 1.00 82.81 91 VAL A O 1
ATOM 732 N N . ASP A 1 92 ? 7.024 2.924 -6.562 1.00 76.94 92 ASP A N 1
ATOM 733 C CA . ASP A 1 92 ? 8.430 3.076 -6.940 1.00 76.94 92 ASP A CA 1
ATOM 734 C C . ASP A 1 92 ? 8.782 2.043 -8.026 1.00 76.94 92 ASP A C 1
ATOM 736 O O . ASP A 1 92 ? 8.502 0.844 -7.876 1.00 76.94 92 ASP A O 1
ATOM 740 N N . LEU A 1 93 ? 9.344 2.516 -9.141 1.00 74.94 93 LEU A N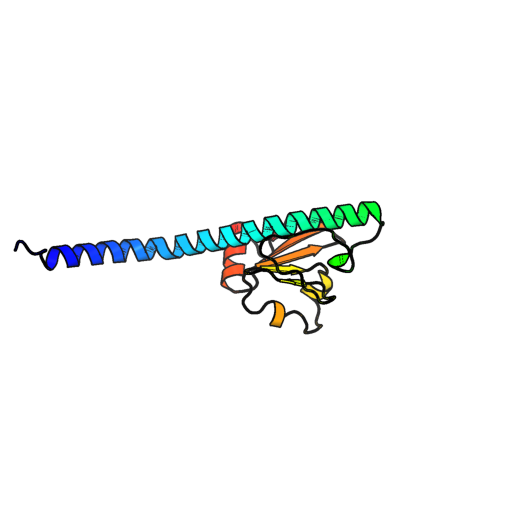 1
ATOM 741 C CA . LEU A 1 93 ? 9.815 1.680 -10.250 1.00 74.94 93 LEU A CA 1
ATOM 742 C C . LEU A 1 93 ? 11.166 1.017 -9.975 1.00 74.94 93 LEU A C 1
ATOM 744 O O . LEU A 1 93 ? 11.469 0.016 -10.620 1.00 74.94 93 LEU A O 1
ATOM 748 N N . ASN A 1 94 ? 11.970 1.532 -9.042 1.00 68.62 94 ASN A N 1
ATOM 749 C CA . ASN A 1 94 ? 13.313 1.048 -8.761 1.00 68.62 94 ASN A CA 1
ATOM 750 C C . ASN A 1 94 ? 13.467 0.571 -7.300 1.00 68.62 94 ASN A C 1
ATOM 752 O O . ASN A 1 94 ? 13.757 1.350 -6.392 1.00 68.62 94 ASN A O 1
ATOM 756 N N . PRO A 1 95 ? 13.400 -0.747 -7.037 1.00 59.97 95 PRO A N 1
ATOM 757 C CA . PRO A 1 95 ? 13.511 -1.287 -5.680 1.00 59.97 95 PRO A CA 1
ATOM 758 C C . PRO A 1 95 ? 14.888 -1.058 -5.034 1.00 59.97 95 PRO A C 1
ATOM 760 O O . PRO A 1 95 ? 15.016 -1.224 -3.818 1.00 59.97 95 PRO A O 1
ATOM 763 N N . ALA A 1 96 ? 15.925 -0.727 -5.818 1.00 56.97 96 ALA A N 1
ATOM 764 C CA . ALA A 1 96 ? 17.239 -0.396 -5.279 1.00 56.97 96 ALA A CA 1
ATOM 765 C C . ALA A 1 96 ? 17.189 0.917 -4.481 1.00 56.97 96 ALA A C 1
ATOM 767 O O . ALA A 1 96 ? 17.710 0.954 -3.369 1.00 56.97 96 ALA A O 1
ATOM 768 N N . ASP A 1 97 ? 16.463 1.928 -4.963 1.00 52.66 97 ASP A N 1
ATOM 769 C CA . ASP A 1 97 ? 16.288 3.223 -4.284 1.00 52.66 97 ASP A CA 1
ATOM 770 C C . ASP A 1 97 ? 15.308 3.123 -3.103 1.00 52.66 97 ASP A C 1
ATOM 772 O O . ASP A 1 97 ? 15.397 3.857 -2.112 1.00 52.66 97 ASP A O 1
ATOM 776 N N . PHE A 1 98 ? 14.422 2.126 -3.149 1.00 51.84 98 PHE A N 1
ATOM 777 C CA . PHE A 1 98 ? 13.497 1.826 -2.063 1.00 51.84 98 PHE A CA 1
ATOM 778 C C . PHE A 1 98 ? 14.208 1.423 -0.753 1.00 51.84 98 PHE A C 1
ATOM 780 O O . PHE A 1 98 ? 13.686 1.667 0.343 1.00 51.84 98 PHE A O 1
ATOM 787 N N . TYR A 1 99 ? 15.409 0.828 -0.848 1.00 50.72 99 TYR A N 1
ATOM 788 C CA . TYR A 1 99 ? 16.220 0.389 0.298 1.00 50.72 99 TYR A CA 1
ATOM 789 C C . TYR A 1 99 ? 17.633 1.012 0.383 1.00 50.72 99 TYR A C 1
ATOM 791 O O . TYR A 1 99 ? 18.252 0.896 1.446 1.00 50.72 99 TYR A O 1
ATOM 799 N N . ALA A 1 100 ? 18.154 1.683 -0.654 1.00 42.22 100 ALA A N 1
ATOM 800 C CA . ALA A 1 100 ? 19.503 2.257 -0.659 1.00 42.22 100 ALA A CA 1
ATOM 801 C C . ALA A 1 100 ? 19.552 3.742 -0.241 1.00 42.22 100 ALA A C 1
ATOM 803 O O . ALA A 1 100 ? 18.889 4.607 -0.799 1.00 42.22 100 ALA A O 1
ATOM 804 N N . ALA A 1 101 ? 20.332 3.963 0.823 1.00 43.00 101 ALA A N 1
ATOM 805 C CA . ALA A 1 101 ? 21.294 5.021 1.181 1.00 43.00 101 ALA A CA 1
ATOM 806 C C . ALA A 1 101 ? 21.348 6.422 0.515 1.00 43.00 101 ALA A C 1
ATOM 808 O O . ALA A 1 101 ? 22.119 7.247 1.007 1.00 43.00 101 ALA A O 1
ATOM 809 N N . ASP A 1 102 ? 20.544 6.768 -0.483 1.00 38.69 102 ASP A N 1
ATOM 810 C CA . ASP A 1 102 ? 20.777 7.959 -1.313 1.00 38.69 102 ASP A CA 1
ATOM 811 C C . ASP A 1 102 ? 19.886 9.135 -0.909 1.00 38.69 102 ASP A C 1
ATOM 813 O O . ASP A 1 102 ? 19.573 9.990 -1.722 1.00 38.69 102 ASP A O 1
ATOM 817 N N . GLY A 1 103 ? 19.411 9.193 0.339 1.00 39.66 103 GLY A N 1
ATOM 818 C CA . GLY A 1 103 ? 18.744 10.379 0.899 1.00 39.66 103 GLY A CA 1
ATOM 819 C C . GLY A 1 103 ? 17.447 10.858 0.214 1.00 39.66 103 GLY A C 1
ATOM 820 O O . GLY A 1 103 ? 16.787 11.726 0.776 1.00 39.66 103 GLY A O 1
ATOM 821 N N . GLY A 1 104 ? 17.042 10.290 -0.925 1.00 43.03 104 GLY A N 1
ATOM 822 C CA . GLY A 1 104 ? 15.965 10.796 -1.779 1.00 43.03 104 GLY A CA 1
ATOM 823 C C . GLY A 1 104 ? 14.552 10.359 -1.393 1.00 43.03 104 GLY A C 1
ATOM 824 O O . GLY A 1 104 ? 13.592 10.972 -1.835 1.00 43.03 104 GLY A O 1
ATOM 825 N N . SER A 1 105 ? 14.378 9.352 -0.532 1.00 51.00 105 SER A N 1
ATOM 826 C CA . SER A 1 105 ? 13.059 8.727 -0.324 1.00 51.00 105 SER A CA 1
ATOM 827 C C . SER A 1 105 ? 12.429 8.954 1.055 1.00 51.00 105 SER A C 1
ATOM 829 O O . SER A 1 105 ? 11.292 8.545 1.292 1.00 51.00 105 SER A O 1
ATOM 831 N N . LYS A 1 106 ? 13.100 9.624 2.005 1.00 48.28 106 LYS A N 1
ATOM 832 C CA . LYS A 1 106 ? 12.499 9.879 3.335 1.00 48.28 106 LYS A CA 1
ATOM 833 C C . LYS A 1 106 ? 11.471 11.012 3.324 1.00 48.28 106 LYS A C 1
ATOM 835 O O . LYS A 1 106 ? 10.461 10.894 4.017 1.00 48.28 106 LYS A O 1
ATOM 840 N N . GLU A 1 107 ? 11.694 12.061 2.535 1.00 49.59 107 GLU A N 1
ATOM 841 C CA . GLU A 1 107 ? 10.717 13.145 2.346 1.00 49.59 107 GLU A CA 1
ATOM 842 C C . GLU A 1 107 ? 9.526 12.680 1.503 1.00 49.59 107 GLU A C 1
ATOM 844 O O . GLU A 1 107 ? 8.381 12.915 1.878 1.00 49.59 107 GLU A O 1
ATOM 849 N N . SER A 1 108 ? 9.775 11.899 0.453 1.00 57.84 108 SER A N 1
ATOM 850 C CA . SER A 1 108 ? 8.752 11.318 -0.429 1.00 57.84 108 SER A CA 1
ATOM 851 C C . SER A 1 108 ? 7.775 10.374 0.284 1.00 57.84 108 SER A C 1
ATOM 853 O O . SER A 1 108 ? 6.600 10.264 -0.077 1.00 57.84 108 SER A O 1
ATOM 855 N N . ARG A 1 109 ? 8.245 9.723 1.354 1.00 66.31 109 ARG A N 1
ATOM 856 C CA . ARG A 1 109 ? 7.454 8.872 2.257 1.00 66.31 109 ARG A CA 1
ATOM 857 C C . ARG A 1 109 ? 6.691 9.652 3.324 1.00 66.31 109 ARG A C 1
ATOM 859 O O . ARG A 1 109 ? 5.795 9.088 3.960 1.00 66.31 109 ARG A O 1
ATOM 866 N N . ALA A 1 110 ? 7.043 10.913 3.571 1.00 65.94 110 ALA A N 1
ATOM 867 C CA . ALA A 1 110 ? 6.464 11.688 4.656 1.00 65.94 110 ALA A CA 1
ATOM 868 C C . ALA A 1 110 ? 4.955 11.875 4.432 1.00 65.94 110 ALA A C 1
ATOM 870 O O . ALA A 1 110 ? 4.496 12.386 3.414 1.00 65.94 110 ALA A O 1
ATOM 871 N N . GLY A 1 111 ? 4.157 11.404 5.391 1.00 76.19 111 GLY A N 1
ATOM 872 C CA . GLY A 1 111 ? 2.694 11.456 5.317 1.00 76.19 111 GLY A CA 1
ATOM 873 C C . GLY A 1 111 ? 2.039 10.382 4.439 1.00 76.19 111 GLY A C 1
ATOM 874 O O . GLY A 1 111 ? 0.808 10.328 4.391 1.00 76.19 111 GLY A O 1
ATOM 875 N N . LYS A 1 112 ? 2.806 9.497 3.788 1.00 83.50 112 LYS A N 1
ATOM 876 C CA . LYS A 1 112 ? 2.255 8.355 3.043 1.00 83.50 112 LYS A CA 1
ATOM 877 C C . LYS A 1 112 ? 1.994 7.178 3.981 1.00 83.50 112 LYS A C 1
ATOM 879 O O . LYS A 1 112 ? 2.756 6.916 4.909 1.00 83.50 112 LYS A O 1
ATOM 884 N N . ARG A 1 113 ? 0.887 6.468 3.747 1.00 87.56 113 ARG A N 1
ATOM 885 C CA . ARG A 1 113 ? 0.471 5.325 4.574 1.00 87.56 113 ARG A CA 1
ATOM 886 C C . ARG A 1 113 ? 1.076 4.024 4.066 1.00 87.56 113 ARG A C 1
ATOM 888 O O . ARG A 1 113 ? 1.562 3.214 4.857 1.00 87.56 113 ARG A O 1
ATOM 895 N N . PHE A 1 114 ? 1.046 3.846 2.751 1.00 90.25 114 PHE A N 1
ATOM 896 C CA . PHE A 1 114 ? 1.484 2.632 2.080 1.00 90.25 114 PHE A CA 1
ATOM 897 C C . PHE A 1 114 ? 2.473 2.942 0.957 1.00 90.25 114 PHE A C 1
ATOM 899 O O . PHE A 1 114 ? 2.502 4.050 0.430 1.00 90.25 114 PHE A O 1
ATOM 906 N N . GLY A 1 115 ? 3.296 1.967 0.610 1.00 88.06 115 GLY A N 1
ATOM 907 C CA . GLY A 1 115 ? 4.240 2.037 -0.491 1.00 88.06 115 GLY A CA 1
ATOM 908 C C . GLY A 1 115 ? 4.273 0.716 -1.232 1.00 88.06 115 GLY A C 1
ATOM 909 O O . GLY A 1 115 ? 3.880 -0.318 -0.688 1.00 88.06 115 GLY A O 1
ATOM 910 N N . CYS A 1 116 ? 4.722 0.744 -2.474 1.00 87.25 116 CYS A N 1
ATOM 911 C CA . CYS A 1 116 ? 4.730 -0.435 -3.313 1.00 87.25 116 CYS A CA 1
ATOM 912 C C . CYS A 1 116 ? 5.828 -0.347 -4.364 1.00 87.25 116 CYS A C 1
ATOM 914 O O . CYS A 1 116 ? 6.050 0.717 -4.930 1.00 87.25 116 CYS A O 1
ATOM 916 N N . TYR A 1 117 ? 6.502 -1.464 -4.603 1.00 84.62 117 TYR A N 1
ATOM 917 C CA . TYR A 1 117 ? 7.627 -1.560 -5.522 1.00 84.62 117 TYR A CA 1
ATOM 918 C C . TYR A 1 117 ? 7.639 -2.931 -6.193 1.00 84.62 117 TYR A C 1
ATOM 920 O O . TYR A 1 117 ? 7.177 -3.928 -5.625 1.00 84.62 117 TYR A O 1
ATOM 928 N N . TYR A 1 118 ? 8.177 -2.991 -7.406 1.00 83.50 118 TYR A N 1
ATOM 929 C CA . TYR A 1 118 ? 8.297 -4.229 -8.168 1.00 83.50 118 TYR A CA 1
ATOM 930 C C . TYR A 1 118 ? 9.763 -4.653 -8.256 1.00 83.50 118 TYR A C 1
ATOM 932 O O . TYR A 1 118 ? 10.631 -3.874 -8.637 1.00 83.50 118 TYR A O 1
ATOM 940 N N . ILE A 1 119 ? 10.058 -5.899 -7.885 1.00 82.25 119 ILE A N 1
ATOM 941 C CA . ILE A 1 119 ? 11.424 -6.424 -7.910 1.00 82.25 119 ILE A CA 1
ATOM 942 C C . ILE A 1 119 ? 11.674 -7.105 -9.252 1.00 82.25 119 ILE A C 1
ATOM 944 O O . ILE A 1 119 ? 11.226 -8.230 -9.463 1.00 82.25 119 ILE A O 1
ATOM 948 N N . PHE A 1 120 ? 12.454 -6.472 -10.131 1.00 82.56 120 PHE A N 1
ATOM 949 C CA . PHE A 1 120 ? 12.754 -7.005 -11.468 1.00 82.56 120 PHE A CA 1
ATOM 950 C C . PHE A 1 120 ? 13.406 -8.398 -11.446 1.00 82.56 120 PHE A C 1
ATOM 952 O O . PHE A 1 120 ? 13.030 -9.267 -12.226 1.00 82.56 120 PHE A O 1
ATOM 959 N N . SER A 1 121 ? 14.333 -8.646 -10.512 1.00 80.81 121 SER A N 1
ATOM 960 C CA . SER A 1 121 ? 15.067 -9.921 -10.418 1.00 80.81 121 SER A CA 1
ATOM 961 C C . SER A 1 121 ? 14.168 -11.118 -10.076 1.00 80.81 121 SER A C 1
ATOM 963 O O . SER A 1 121 ? 14.303 -12.192 -10.659 1.00 80.81 121 SER A O 1
ATOM 965 N N . THR A 1 122 ? 13.223 -10.937 -9.149 1.00 82.62 122 THR A N 1
ATOM 966 C CA . THR A 1 122 ? 12.335 -12.014 -8.681 1.00 82.62 122 THR A CA 1
ATOM 967 C C . THR A 1 122 ? 10.940 -11.961 -9.292 1.00 82.62 122 THR A C 1
ATOM 969 O O . THR A 1 122 ? 10.167 -12.892 -9.081 1.00 82.62 122 THR A O 1
ATOM 972 N N . LYS A 1 123 ? 10.617 -10.903 -10.048 1.00 86.19 123 LYS A N 1
ATOM 973 C CA . LYS A 1 123 ? 9.284 -10.625 -10.605 1.00 86.19 123 LYS A CA 1
ATOM 974 C C . LYS A 1 123 ? 8.188 -10.605 -9.534 1.00 86.19 123 LYS A C 1
ATOM 976 O O . LYS A 1 123 ? 7.085 -11.095 -9.746 1.00 86.19 123 LYS A O 1
ATOM 981 N N . VAL A 1 124 ? 8.519 -10.076 -8.356 1.00 85.56 124 VAL A N 1
ATOM 982 C CA . VAL A 1 124 ? 7.608 -10.011 -7.204 1.00 85.56 124 VAL A CA 1
ATOM 983 C C . VAL A 1 124 ? 7.122 -8.587 -7.013 1.00 85.56 124 VAL A C 1
ATOM 985 O O . VAL A 1 124 ? 7.928 -7.655 -6.938 1.00 85.56 124 VAL A O 1
ATOM 988 N N . LEU A 1 125 ? 5.808 -8.435 -6.853 1.00 87.81 125 LEU A N 1
ATOM 989 C CA . LEU A 1 125 ? 5.210 -7.180 -6.429 1.00 87.81 125 LEU A CA 1
ATOM 990 C C . LEU A 1 125 ? 5.200 -7.118 -4.902 1.00 87.81 125 LEU A C 1
ATOM 992 O O . LEU A 1 125 ? 4.597 -7.957 -4.232 1.00 87.81 125 LEU A O 1
ATOM 996 N N . SER A 1 126 ? 5.851 -6.111 -4.336 1.00 88.75 126 SER A N 1
ATOM 997 C CA . SER A 1 126 ? 5.953 -5.931 -2.894 1.00 88.75 126 SER A CA 1
ATOM 998 C C . SER A 1 126 ? 5.223 -4.665 -2.465 1.00 88.75 126 SER A C 1
ATOM 1000 O O . SER A 1 126 ? 5.287 -3.629 -3.119 1.00 88.75 126 SER A O 1
ATOM 1002 N N . CYS A 1 127 ? 4.494 -4.747 -1.362 1.00 89.44 127 CYS A N 1
ATOM 1003 C CA . CYS A 1 127 ? 3.702 -3.666 -0.799 1.00 89.44 127 CYS A CA 1
ATOM 1004 C C . CYS A 1 127 ? 4.021 -3.537 0.687 1.00 89.44 127 CYS A C 1
ATOM 1006 O O . CYS A 1 127 ? 4.030 -4.534 1.406 1.00 89.44 127 CYS A O 1
ATOM 1008 N N . GLU A 1 128 ? 4.219 -2.327 1.189 1.00 88.50 128 GLU A N 1
ATOM 1009 C CA . GLU A 1 128 ? 4.535 -2.107 2.594 1.00 88.50 128 GLU A CA 1
ATOM 1010 C C . GLU A 1 128 ? 3.778 -0.955 3.235 1.00 88.50 128 GLU A C 1
ATOM 1012 O O . GLU A 1 128 ? 3.327 -0.009 2.597 1.00 88.50 128 GLU A O 1
ATOM 1017 N N . GLY A 1 129 ? 3.664 -1.044 4.554 1.00 90.00 129 GLY A N 1
ATOM 1018 C CA . GLY A 1 129 ? 3.276 0.067 5.399 1.00 90.00 129 GLY A CA 1
ATOM 1019 C C . GLY A 1 129 ? 4.468 0.968 5.696 1.00 90.00 129 GLY A C 1
ATOM 1020 O O . GLY A 1 129 ? 5.502 0.490 6.172 1.00 90.00 129 GLY A O 1
ATOM 1021 N N . LEU A 1 130 ? 4.300 2.269 5.473 1.00 85.44 130 LEU A N 1
ATOM 1022 C CA . LEU A 1 130 ? 5.365 3.262 5.629 1.00 85.44 130 LEU A CA 1
ATOM 1023 C C . LEU A 1 130 ? 5.356 3.898 7.024 1.00 85.44 130 LEU A C 1
ATOM 1025 O O . LEU A 1 130 ? 6.409 4.034 7.651 1.00 85.44 130 LEU A O 1
ATOM 1029 N N . ASP A 1 131 ? 4.171 4.205 7.558 1.00 87.06 131 ASP A N 1
ATOM 1030 C CA . ASP A 1 131 ? 3.981 4.712 8.921 1.00 87.06 131 ASP A CA 1
ATOM 1031 C C . ASP A 1 131 ? 3.585 3.595 9.910 1.00 87.06 131 ASP A C 1
ATOM 1033 O O . ASP A 1 131 ? 3.337 2.444 9.541 1.00 87.06 131 ASP A O 1
ATOM 1037 N N . GLY A 1 132 ? 3.525 3.911 11.208 1.00 87.25 132 GLY A N 1
ATOM 1038 C CA . GLY A 1 132 ? 3.190 2.922 12.243 1.00 87.25 132 GLY A CA 1
ATOM 1039 C C . GLY A 1 132 ? 1.825 2.252 12.031 1.00 87.25 132 GLY A C 1
ATOM 1040 O O . GLY A 1 132 ? 1.685 1.047 12.254 1.00 87.25 132 GLY A O 1
ATOM 1041 N N . ARG A 1 133 ? 0.830 3.008 11.543 1.00 88.31 133 ARG A N 1
ATOM 1042 C CA . ARG A 1 133 ? -0.509 2.478 11.244 1.00 88.31 133 ARG A CA 1
ATOM 1043 C C . ARG A 1 133 ? -0.510 1.603 9.999 1.00 88.31 133 ARG A C 1
ATOM 1045 O O . ARG A 1 133 ? -1.074 0.517 10.040 1.00 88.31 133 ARG A O 1
ATOM 1052 N N . GLY A 1 134 ? 0.158 2.025 8.932 1.00 89.69 134 GLY A N 1
ATOM 1053 C CA . GLY A 1 134 ? 0.319 1.268 7.699 1.00 89.69 134 GLY A CA 1
ATOM 1054 C C . GLY A 1 134 ? 1.008 -0.068 7.951 1.00 89.69 134 GLY A C 1
ATOM 1055 O O . GLY A 1 134 ? 0.540 -1.098 7.471 1.00 89.69 134 GLY A O 1
ATOM 1056 N N . LYS A 1 135 ? 2.064 -0.094 8.777 1.00 91.12 135 LYS A N 1
ATOM 1057 C CA . LYS A 1 135 ? 2.753 -1.340 9.167 1.00 91.12 135 LYS A CA 1
ATOM 1058 C C . LYS A 1 135 ? 1.825 -2.297 9.917 1.00 91.12 135 LYS A C 1
ATOM 1060 O O . LYS A 1 135 ? 1.808 -3.494 9.630 1.00 91.12 135 LYS A O 1
ATOM 1065 N N . ALA A 1 136 ? 1.036 -1.776 10.858 1.00 91.62 136 ALA A N 1
ATOM 1066 C CA . ALA A 1 136 ? 0.048 -2.565 11.591 1.00 91.62 136 ALA A CA 1
ATOM 1067 C C . ALA A 1 136 ? -1.076 -3.076 10.673 1.00 91.62 136 ALA A C 1
ATOM 1069 O O . ALA A 1 136 ? -1.468 -4.241 10.771 1.00 91.62 136 ALA A O 1
ATOM 1070 N N . ALA A 1 137 ? -1.551 -2.236 9.750 1.00 91.56 137 ALA A N 1
ATOM 1071 C CA . ALA A 1 137 ? -2.537 -2.604 8.744 1.00 91.56 137 ALA A CA 1
ATOM 1072 C C . ALA A 1 137 ? -2.008 -3.723 7.834 1.00 91.56 137 ALA A C 1
ATOM 1074 O O . ALA A 1 137 ? -2.702 -4.720 7.654 1.00 91.56 137 ALA A O 1
ATOM 1075 N N . MET A 1 138 ? -0.765 -3.635 7.345 1.00 90.81 138 MET A N 1
ATOM 1076 C CA . MET A 1 138 ? -0.165 -4.683 6.505 1.00 90.81 138 MET A CA 1
ATOM 1077 C C . MET A 1 138 ? -0.042 -6.008 7.243 1.00 90.81 138 MET A C 1
ATOM 1079 O O . MET A 1 138 ? -0.506 -7.034 6.746 1.00 90.81 138 MET A O 1
ATOM 1083 N N . LYS A 1 139 ? 0.446 -5.981 8.487 1.00 92.44 139 LYS A N 1
ATOM 1084 C CA . LYS A 1 139 ? 0.490 -7.182 9.327 1.00 92.44 139 LYS A CA 1
ATOM 1085 C C . LYS A 1 139 ? -0.902 -7.793 9.533 1.00 92.44 139 LYS A C 1
ATOM 1087 O O . LYS A 1 139 ? -1.029 -9.011 9.544 1.00 92.44 139 LYS A O 1
ATOM 1092 N N . SER A 1 140 ? -1.945 -6.971 9.659 1.00 91.00 140 SER A N 1
ATOM 1093 C CA . SER A 1 140 ? -3.331 -7.446 9.762 1.00 91.00 140 SER A CA 1
ATOM 1094 C C . SER A 1 140 ? -3.902 -7.984 8.446 1.00 91.00 140 SER A C 1
ATOM 1096 O O . SER A 1 140 ? -4.834 -8.781 8.495 1.00 91.00 140 SER A O 1
ATOM 1098 N N . ILE A 1 141 ? -3.418 -7.518 7.293 1.00 90.25 141 ILE A N 1
ATOM 1099 C CA . ILE A 1 141 ? -3.969 -7.852 5.973 1.00 90.25 141 ILE A CA 1
ATOM 1100 C C . ILE 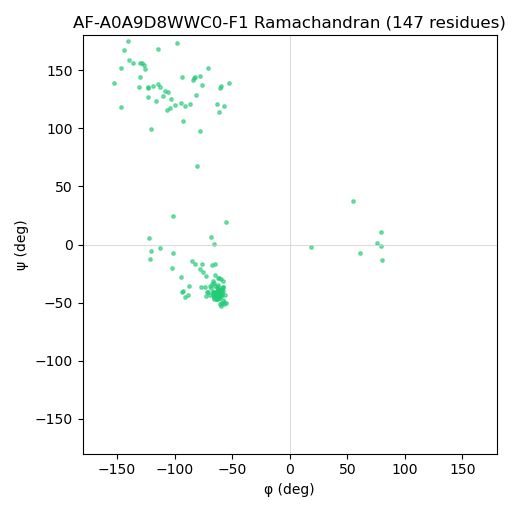A 1 141 ? -3.279 -9.081 5.375 1.00 90.25 141 ILE A C 1
ATOM 1102 O O . ILE A 1 141 ? -3.964 -9.966 4.870 1.00 90.25 141 ILE A O 1
ATOM 1106 N N . CYS A 1 142 ? -1.949 -9.159 5.444 1.00 89.81 142 CYS A N 1
ATOM 1107 C CA . CYS A 1 142 ? -1.162 -10.227 4.818 1.00 89.81 142 CYS A CA 1
ATOM 1108 C C . CYS A 1 142 ? -0.279 -11.012 5.805 1.00 89.81 142 CYS A C 1
ATOM 1110 O O . CYS A 1 142 ? 0.521 -11.846 5.389 1.00 89.81 142 CYS A O 1
ATOM 1112 N N . GLY A 1 143 ? -0.379 -10.743 7.112 1.00 92.06 143 GLY A N 1
ATOM 1113 C CA . GLY A 1 143 ? 0.375 -11.445 8.161 1.00 92.06 143 GLY A CA 1
ATOM 1114 C C . GLY A 1 143 ? 1.824 -10.979 8.344 1.00 92.06 143 GLY A C 1
ATOM 1115 O O . GLY A 1 143 ? 2.440 -11.278 9.368 1.00 92.06 143 GLY A O 1
ATOM 1116 N N . LYS A 1 144 ? 2.367 -10.209 7.397 1.00 92.38 144 LYS A N 1
ATOM 1117 C CA . LYS A 1 144 ? 3.743 -9.695 7.397 1.00 92.38 144 LYS A CA 1
ATOM 1118 C C . LYS A 1 144 ? 3.798 -8.256 6.876 1.00 92.38 144 LYS A C 1
ATOM 1120 O O . LYS A 1 144 ? 2.790 -7.686 6.484 1.00 92.38 144 LYS A O 1
ATOM 1125 N N . ASN A 1 145 ? 4.971 -7.642 6.924 1.00 87.94 145 ASN A N 1
ATOM 1126 C CA . ASN A 1 145 ? 5.249 -6.380 6.249 1.00 87.94 145 ASN A CA 1
ATOM 1127 C C . ASN A 1 145 ? 6.724 -6.404 5.817 1.00 87.94 145 ASN A C 1
ATOM 1129 O O . ASN A 1 145 ? 7.567 -6.515 6.712 1.00 87.94 145 ASN A O 1
ATOM 1133 N N . PRO A 1 146 ? 7.050 -6.332 4.514 1.00 88.44 146 PRO A N 1
ATOM 1134 C CA . PRO A 1 146 ? 6.146 -6.129 3.374 1.00 88.44 146 PRO A CA 1
ATOM 1135 C C . PRO A 1 146 ? 5.241 -7.335 3.044 1.00 88.44 146 PRO A C 1
ATOM 1137 O O . PRO A 1 146 ? 5.594 -8.491 3.290 1.00 88.44 146 PRO A O 1
ATOM 1140 N N . CYS A 1 147 ? 4.072 -7.058 2.464 1.00 89.06 147 CYS A N 1
ATOM 1141 C CA . CYS A 1 147 ? 3.251 -8.020 1.730 1.00 89.06 147 CYS A CA 1
ATOM 1142 C C . CYS A 1 147 ? 3.871 -8.267 0.353 1.00 89.06 147 CYS A C 1
ATOM 1144 O O . CYS A 1 147 ? 4.268 -7.323 -0.314 1.00 89.06 147 CYS A O 1
ATOM 1146 N N . THR A 1 148 ? 3.912 -9.514 -0.095 1.00 88.44 148 THR A N 1
ATOM 1147 C CA . THR A 1 148 ? 4.448 -9.879 -1.415 1.00 88.44 148 THR A CA 1
ATOM 1148 C C . THR A 1 148 ? 3.373 -10.626 -2.186 1.00 88.44 148 THR A C 1
ATOM 1150 O O . THR A 1 148 ? 2.750 -11.517 -1.599 1.00 88.44 148 THR A O 1
ATOM 1153 N N . PHE A 1 149 ? 3.176 -10.273 -3.451 1.00 84.88 149 PHE A N 1
ATOM 1154 C CA . PHE A 1 149 ? 2.178 -10.836 -4.358 1.00 84.88 149 PHE A CA 1
ATOM 1155 C C . PHE A 1 149 ? 2.831 -11.454 -5.587 1.00 84.88 149 PHE A C 1
ATOM 1157 O O . PHE A 1 149 ? 3.905 -10.951 -5.996 1.00 84.88 149 PHE A O 1
#